Protein AF-M1DY74-F1 (afdb_monomer_lite)

Foldseek 3Di:
DDDDPDCVVVVPDDPVRVVVVVVVVCVVVVHDDPDQDDPPDDPVSNVVCVVVCVPPDDPPPCPVVVVVVVVVVVVVVVVVVVVVVVVVVVVVVVVVVVVVVVVVVVVVVVVVVVVVVVVVVVVVVVVVVVVVVVVVVVVVVVVVVVVVVVVVVVVVVVVVVVVVVVVVVPD

Sequence (171 aa):
MKKFATDHENGRVSYAEHIRRAWKTRRILGEPVPNRFRPECSRDYKEWLKKSLVGTIEPGPNVPHIITDVGAKHQIRLHQLQEKFDRNELEHQRRHSEDAKVIAQLKQELQKSRQCMSELDDSMEQQIQSVERFIHQEGARLARDHLWANRYAMWEEVSIAKRSRLGERSG

Radius of gyration: 57.14 Å; chains: 1; bounding box: 104×62×149 Å

Secondary structure (DSSP, 8-state):
------TTTTT-S-HHHHHHHHHHHHHHTTPPPPPTT-TTS-HHHHHHHHHHHTTT----TTHHHHHHHHHHHHHHHHHHHHHHHHHHHHHHHHHHHHHHHHHHHHHHHHHHHHHHHHHHHHHHHHHHHHHHHHHHHHHHHHHHHHHHHHHHHHHHHHHHHHHHHHHTT--

pLDDT: mean 75.7, std 19.4, range [31.25, 98.56]

Organism: Solanum tuberosum (NCBI:txid4113)

Structure (mmCIF, N/CA/C/O backbone):
data_AF-M1DY74-F1
#
_entry.id   AF-M1DY74-F1
#
loop_
_atom_site.group_PDB
_atom_site.id
_atom_site.type_symbol
_atom_site.label_atom_id
_atom_site.label_alt_id
_atom_site.label_comp_id
_atom_site.label_asym_id
_atom_site.label_entity_id
_atom_site.label_seq_id
_atom_site.pdbx_PDB_ins_code
_atom_site.Cartn_x
_atom_site.Cartn_y
_atom_site.Cartn_z
_atom_site.occupancy
_atom_site.B_iso_or_equiv
_atom_site.auth_seq_id
_atom_site.auth_comp_id
_atom_site.auth_asym_id
_atom_site.auth_atom_id
_atom_site.pdbx_PDB_model_num
ATOM 1 N N . MET A 1 1 ? -31.388 -55.035 55.726 1.00 31.25 1 MET A N 1
ATOM 2 C CA . MET A 1 1 ? -31.712 -53.703 55.165 1.00 31.25 1 MET A CA 1
ATOM 3 C C . MET A 1 1 ? -33.141 -53.332 55.550 1.00 31.25 1 MET A C 1
ATOM 5 O O . MET A 1 1 ? -34.066 -53.936 55.027 1.00 31.25 1 MET A O 1
ATOM 9 N N . LYS A 1 2 ? -33.337 -52.402 56.496 1.00 36.25 2 LYS A N 1
ATOM 10 C CA . LYS A 1 2 ? -34.666 -51.852 56.819 1.00 36.25 2 LYS A CA 1
ATOM 11 C C . LYS A 1 2 ? -34.913 -50.646 55.909 1.00 36.25 2 LYS A C 1
ATOM 13 O O . LYS A 1 2 ? -34.185 -49.664 56.002 1.00 36.25 2 LYS A O 1
ATOM 18 N N . LYS A 1 3 ? -35.888 -50.746 55.003 1.00 37.44 3 LYS A N 1
ATOM 19 C CA . LYS A 1 3 ? -36.375 -49.607 54.214 1.00 37.44 3 LYS A CA 1
ATOM 20 C C . LYS A 1 3 ? -37.192 -48.718 55.152 1.00 37.44 3 LYS A C 1
ATOM 22 O O . LYS A 1 3 ? -38.181 -49.181 55.714 1.00 37.44 3 LYS A O 1
ATOM 27 N N . PHE A 1 4 ? -36.764 -47.477 55.357 1.00 37.56 4 PHE A N 1
ATOM 28 C CA . PHE A 1 4 ? -37.608 -46.469 55.988 1.00 37.56 4 PHE A CA 1
ATOM 29 C C . PHE A 1 4 ? -38.634 -46.039 54.942 1.00 37.56 4 PHE A C 1
ATOM 31 O O . PHE A 1 4 ? -38.297 -45.300 54.022 1.00 37.56 4 PHE A O 1
ATOM 38 N N . ALA A 1 5 ? -39.852 -46.569 55.040 1.00 38.69 5 ALA A N 1
ATOM 39 C CA . ALA A 1 5 ? -40.980 -46.050 54.283 1.00 38.69 5 ALA A CA 1
ATOM 40 C C . ALA A 1 5 ? -41.209 -44.605 54.744 1.00 38.69 5 ALA A C 1
ATOM 42 O O . ALA A 1 5 ? -41.590 -44.361 55.889 1.00 38.69 5 ALA A O 1
ATOM 43 N N . THR A 1 6 ? -40.890 -43.636 53.893 1.00 48.44 6 THR A N 1
ATOM 44 C CA . THR A 1 6 ? -41.241 -42.237 54.122 1.00 48.44 6 THR A CA 1
ATOM 45 C C . THR A 1 6 ? -42.751 -42.104 53.945 1.00 48.44 6 THR A C 1
ATOM 47 O O . THR A 1 6 ? -43.292 -42.542 52.932 1.00 48.44 6 THR A O 1
ATOM 50 N N . ASP A 1 7 ? -43.428 -41.467 54.908 1.00 47.94 7 ASP A N 1
ATOM 51 C CA . ASP A 1 7 ? -44.895 -41.274 54.995 1.00 47.94 7 ASP A CA 1
ATOM 52 C C . ASP A 1 7 ? -45.580 -40.730 53.723 1.00 47.94 7 ASP A C 1
ATOM 54 O O . ASP A 1 7 ? -46.809 -40.694 53.629 1.00 47.94 7 ASP A O 1
ATOM 58 N N . HIS A 1 8 ? -44.793 -40.311 52.735 1.00 46.28 8 HIS A N 1
ATOM 59 C CA . HIS A 1 8 ? -45.257 -39.898 51.427 1.00 46.28 8 HIS A CA 1
ATOM 60 C C . HIS A 1 8 ? -45.888 -41.013 50.595 1.00 46.28 8 HIS A C 1
ATOM 62 O O . HIS A 1 8 ? -46.842 -40.736 49.871 1.00 46.28 8 HIS A O 1
ATOM 68 N N . GLU A 1 9 ? -45.405 -42.252 50.714 1.00 47.78 9 GLU A N 1
ATOM 69 C CA . GLU A 1 9 ? -45.952 -43.390 49.956 1.00 47.78 9 GLU A CA 1
ATOM 70 C C . GLU A 1 9 ? -47.352 -43.800 50.448 1.00 47.78 9 GLU A C 1
ATOM 72 O O . GLU A 1 9 ? -48.116 -44.407 49.706 1.00 47.78 9 GLU A O 1
ATOM 77 N N . ASN A 1 10 ? -47.740 -43.383 51.660 1.00 50.00 10 ASN A N 1
ATOM 78 C CA . ASN A 1 10 ? -49.033 -43.706 52.270 1.00 50.00 10 ASN A CA 1
ATOM 79 C C . ASN A 1 10 ? -50.100 -42.607 52.096 1.00 50.00 10 ASN A C 1
ATOM 81 O O . ASN A 1 10 ? -51.154 -42.680 52.728 1.00 50.00 10 ASN A O 1
ATOM 85 N N . GLY A 1 11 ? -49.834 -41.552 51.312 1.00 51.84 11 GLY A N 1
ATOM 86 C CA . GLY A 1 11 ? -50.801 -40.479 51.025 1.00 51.84 11 GLY A CA 1
ATOM 87 C C . GLY A 1 11 ? -51.249 -39.636 52.233 1.00 51.84 11 GLY A C 1
ATOM 88 O O . GLY A 1 11 ? -52.125 -38.787 52.092 1.00 51.84 11 GLY A O 1
ATOM 89 N N . ARG A 1 12 ? -50.664 -39.838 53.423 1.00 51.62 12 ARG A N 1
ATOM 90 C CA . ARG A 1 12 ? -51.098 -39.190 54.677 1.00 51.62 12 ARG A CA 1
ATOM 91 C C . ARG A 1 12 ? -50.542 -37.783 54.895 1.00 51.62 12 ARG A C 1
ATOM 93 O O . ARG A 1 12 ? -51.020 -37.089 55.787 1.00 51.62 12 ARG A O 1
ATOM 100 N N . VAL A 1 13 ? -49.530 -37.362 54.136 1.00 52.53 13 VAL A N 1
ATOM 101 C CA . VAL A 1 13 ? -48.866 -36.062 54.317 1.00 52.53 13 VAL A CA 1
ATOM 102 C C . VAL A 1 13 ? -48.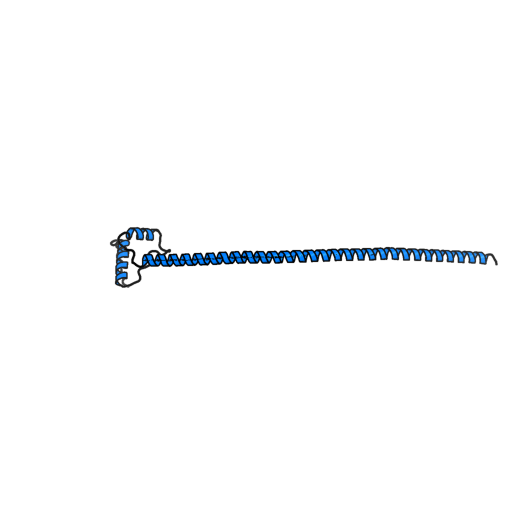679 -35.394 52.962 1.00 52.53 13 VAL A C 1
ATOM 104 O O . VAL A 1 13 ? -48.109 -35.979 52.040 1.00 52.53 13 VAL A O 1
ATOM 107 N N . SER A 1 14 ? -49.161 -34.155 52.838 1.00 59.94 14 SER A N 1
ATOM 108 C CA . SER A 1 14 ? -48.979 -33.365 51.622 1.00 59.94 14 SER A CA 1
ATOM 109 C C . SER A 1 14 ? -47.490 -33.102 51.362 1.00 59.94 14 SER A C 1
ATOM 111 O O . SER A 1 14 ? -46.693 -32.959 52.293 1.00 59.94 14 SER A O 1
ATOM 113 N N . TYR A 1 15 ? -47.097 -32.981 50.089 1.00 54.12 15 TYR A N 1
ATOM 114 C CA . TYR A 1 15 ? -45.702 -32.696 49.708 1.00 54.12 15 TYR A CA 1
ATOM 115 C C . TYR A 1 15 ? -45.158 -31.427 50.370 1.00 54.12 15 TYR A C 1
ATOM 117 O O . TYR A 1 15 ? -44.011 -31.370 50.816 1.00 54.12 15 TYR A O 1
ATOM 125 N N . ALA A 1 16 ? -46.042 -30.449 50.559 1.00 54.41 16 ALA A N 1
ATOM 126 C CA . ALA A 1 16 ? -45.778 -29.227 51.297 1.00 54.41 16 ALA A CA 1
ATOM 127 C C . ALA A 1 16 ? -45.401 -29.477 52.768 1.00 54.41 16 ALA A C 1
ATOM 129 O O . ALA A 1 16 ? -44.448 -28.884 53.275 1.00 54.41 16 ALA A O 1
ATOM 130 N N . GLU A 1 17 ? -46.128 -30.342 53.475 1.00 57.97 17 GLU A N 1
ATOM 131 C CA . GLU A 1 17 ? -45.877 -30.624 54.892 1.00 57.97 17 GLU A CA 1
ATOM 132 C C . GLU A 1 17 ? -44.635 -31.471 55.120 1.00 57.97 17 GLU A C 1
ATOM 134 O O . GLU A 1 17 ? -43.903 -31.218 56.079 1.00 57.97 17 GLU A O 1
ATOM 139 N N . HIS A 1 18 ? -44.355 -32.425 54.234 1.00 61.78 18 HIS A N 1
ATOM 140 C CA . HIS A 1 18 ? -43.123 -33.206 54.297 1.00 61.78 18 HIS A CA 1
ATOM 141 C C . HIS A 1 18 ? -41.893 -32.297 54.171 1.00 61.78 18 HIS A C 1
ATOM 143 O O . HIS A 1 18 ? -40.977 -32.353 54.995 1.00 61.78 18 HIS A O 1
ATOM 149 N N . ILE A 1 19 ? -41.926 -31.373 53.207 1.00 60.78 19 ILE A N 1
ATOM 150 C CA . ILE A 1 19 ? -40.882 -30.366 53.020 1.00 60.78 19 ILE A CA 1
ATOM 151 C C . ILE A 1 19 ? -40.762 -29.445 54.246 1.00 60.78 19 ILE A C 1
ATOM 153 O O . ILE A 1 19 ? -39.655 -29.230 54.744 1.00 60.78 19 ILE A O 1
ATOM 157 N N . ARG A 1 20 ? -41.880 -28.946 54.796 1.00 63.34 20 ARG A N 1
ATOM 158 C CA . ARG A 1 20 ? -41.863 -28.107 56.013 1.00 63.34 20 ARG A CA 1
ATOM 159 C C . ARG A 1 20 ? -41.252 -28.834 57.213 1.00 63.34 20 ARG A C 1
ATOM 161 O O . ARG A 1 20 ? -40.472 -28.228 57.947 1.00 63.34 20 ARG A O 1
ATOM 168 N N . ARG A 1 21 ? -41.584 -30.113 57.419 1.00 66.50 21 ARG A N 1
ATOM 169 C CA . ARG A 1 21 ? -41.030 -30.932 58.511 1.00 66.50 21 ARG A CA 1
ATOM 170 C C . ARG A 1 21 ? -39.534 -31.147 58.330 1.00 66.50 21 ARG A C 1
ATOM 172 O O . ARG A 1 21 ? -38.781 -30.846 59.250 1.00 66.50 21 ARG A O 1
ATOM 179 N N . ALA A 1 22 ? -39.105 -31.562 57.139 1.00 64.38 22 ALA A N 1
ATOM 180 C CA . ALA A 1 22 ? -37.690 -31.739 56.824 1.00 64.38 22 ALA A CA 1
ATOM 181 C C . ALA A 1 22 ? -36.886 -30.452 57.083 1.00 64.38 22 ALA A C 1
ATOM 183 O O . ALA A 1 22 ? -35.805 -30.493 57.668 1.00 64.38 22 ALA A O 1
ATOM 184 N N . TRP A 1 23 ? -37.432 -29.289 56.723 1.00 64.44 23 TRP A N 1
ATOM 185 C CA . TRP A 1 23 ? -36.785 -27.996 56.959 1.00 64.44 23 TRP A CA 1
ATOM 186 C C . TRP A 1 23 ? -36.756 -27.581 58.429 1.00 64.44 23 TRP A C 1
ATOM 188 O O . TRP A 1 23 ? -35.745 -27.040 58.879 1.00 64.44 23 TRP A O 1
ATOM 198 N N . LYS A 1 24 ? -37.829 -27.841 59.187 1.00 64.88 24 LYS A N 1
ATOM 199 C CA . LYS A 1 24 ? -37.856 -27.602 60.637 1.00 64.88 24 LYS A CA 1
ATOM 200 C C . LYS A 1 24 ? -36.773 -28.429 61.330 1.00 64.88 24 LYS A C 1
ATOM 202 O O . LYS A 1 24 ? -36.031 -27.883 62.140 1.00 64.88 24 LYS A O 1
ATOM 207 N N . THR A 1 25 ? -36.629 -29.697 60.947 1.00 65.00 25 THR A N 1
ATOM 208 C CA . THR A 1 25 ? -35.592 -30.595 61.468 1.00 65.00 25 THR A CA 1
ATOM 209 C C . THR A 1 25 ? -34.187 -30.098 61.129 1.00 65.00 25 THR A C 1
ATOM 211 O O . THR A 1 25 ? -33.363 -29.969 62.028 1.00 65.00 25 THR A O 1
ATOM 214 N N . ARG A 1 26 ? -33.918 -29.710 59.874 1.00 62.25 26 ARG A N 1
ATOM 215 C CA . ARG A 1 26 ? -32.602 -29.168 59.476 1.00 62.25 26 ARG A CA 1
ATOM 216 C C . ARG A 1 26 ? -32.231 -27.872 60.195 1.00 62.25 26 ARG A C 1
ATOM 218 O O . ARG A 1 26 ? -31.078 -27.694 60.565 1.00 62.25 26 ARG A O 1
ATOM 225 N N . ARG A 1 27 ? -33.208 -26.990 60.441 1.00 58.69 27 ARG A N 1
ATOM 226 C CA . ARG A 1 27 ? -33.002 -25.751 61.211 1.00 58.69 27 ARG A CA 1
ATOM 227 C C . ARG A 1 27 ? -32.627 -26.038 62.669 1.00 58.69 27 ARG A C 1
ATOM 229 O O . ARG A 1 27 ? -31.771 -25.345 63.200 1.00 58.69 27 ARG A O 1
ATOM 236 N N . ILE A 1 28 ? -33.248 -27.042 63.296 1.00 63.38 28 ILE A N 1
ATOM 237 C CA . ILE A 1 28 ? -32.911 -27.481 64.664 1.00 63.38 28 ILE A CA 1
ATOM 238 C C . ILE A 1 28 ? -31.499 -28.086 64.708 1.00 63.38 28 ILE A C 1
ATOM 240 O O . ILE A 1 28 ? -30.774 -27.872 65.670 1.00 63.38 28 ILE A O 1
ATOM 244 N N . LEU A 1 29 ? -31.100 -28.794 63.649 1.00 65.94 29 LEU A N 1
ATOM 245 C CA . LEU A 1 29 ? -29.790 -29.442 63.532 1.00 65.94 29 LEU A CA 1
ATOM 246 C C . LEU A 1 29 ? -28.662 -28.510 63.047 1.00 65.94 29 LEU A C 1
ATOM 248 O O . LEU A 1 29 ? -27.526 -28.954 62.928 1.00 65.94 29 LEU A O 1
ATOM 252 N N . GLY A 1 30 ? -28.948 -27.235 62.750 1.00 59.56 30 GLY A N 1
ATOM 253 C CA . GLY A 1 30 ? -27.949 -26.284 62.240 1.00 59.56 30 GLY A CA 1
ATOM 254 C C . GLY A 1 30 ? -27.452 -26.580 60.818 1.00 59.56 30 GLY A C 1
ATOM 255 O O . GLY A 1 30 ? -26.459 -26.004 60.378 1.00 59.56 30 GLY A O 1
ATOM 256 N N . GLU A 1 31 ? -28.132 -27.461 60.082 1.00 59.31 31 GLU A N 1
ATOM 257 C CA . GLU A 1 31 ? -27.750 -27.827 58.720 1.00 59.31 31 GLU A CA 1
ATOM 258 C C . GLU A 1 31 ? -28.100 -26.713 57.715 1.00 59.31 31 GLU A C 1
ATOM 260 O O . GLU A 1 31 ? -29.148 -26.062 57.834 1.00 59.31 31 GLU A O 1
ATOM 265 N N . PRO A 1 32 ? -27.272 -26.502 56.673 1.00 53.12 32 PRO A N 1
ATOM 266 C CA . PRO A 1 32 ? -27.530 -25.483 55.666 1.00 53.12 32 PRO A CA 1
ATOM 267 C C . PRO A 1 32 ? -28.846 -25.759 54.928 1.00 53.12 32 PRO A C 1
ATOM 269 O O . PRO A 1 32 ? -29.051 -26.803 54.300 1.00 53.12 32 PRO A O 1
ATOM 272 N N . VAL A 1 33 ? -29.758 -24.785 54.979 1.00 55.41 33 VAL A N 1
ATOM 273 C CA . VAL A 1 33 ? -31.022 -24.844 54.241 1.00 55.41 33 VAL A CA 1
ATOM 274 C C . VAL A 1 33 ? -30.736 -24.559 52.759 1.00 55.41 33 VAL A C 1
ATOM 276 O O . VAL A 1 33 ? -30.145 -23.519 52.457 1.00 55.41 33 VAL A O 1
ATOM 279 N N . PRO A 1 34 ? -31.152 -25.431 51.820 1.00 57.16 34 PRO A N 1
ATOM 280 C CA . PRO A 1 34 ? -30.909 -25.235 50.392 1.00 57.16 34 PRO A CA 1
ATOM 281 C C . PRO A 1 34 ? -31.378 -23.859 49.890 1.00 57.16 34 PRO A C 1
ATOM 283 O O . PRO A 1 34 ? -32.463 -23.393 50.252 1.00 57.16 34 PRO A O 1
ATOM 286 N N . ASN A 1 35 ? -30.566 -23.211 49.043 1.00 58.81 35 ASN A N 1
ATOM 287 C CA . ASN A 1 35 ? -30.883 -21.902 48.463 1.00 58.81 35 ASN A CA 1
ATOM 288 C C . ASN A 1 35 ? -32.155 -21.992 47.598 1.00 58.81 35 ASN A C 1
ATOM 290 O O . ASN A 1 35 ? -32.198 -22.715 46.603 1.00 58.81 35 ASN A O 1
ATOM 294 N N . ARG A 1 36 ? -33.188 -21.241 47.994 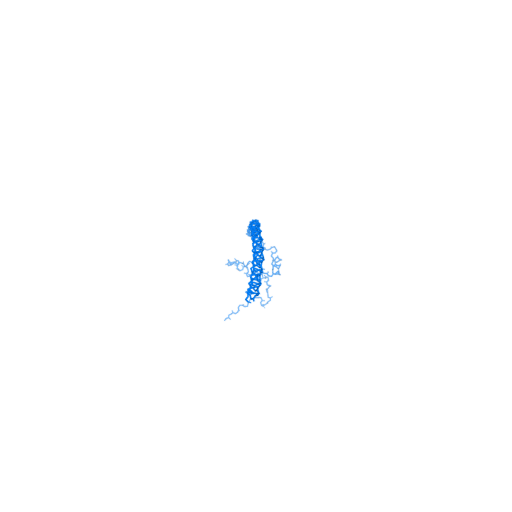1.00 54.16 36 ARG A N 1
ATOM 295 C CA . ARG A 1 36 ? -34.578 -21.356 47.517 1.00 54.16 36 ARG A CA 1
ATOM 296 C C . ARG A 1 36 ? -34.826 -20.718 46.147 1.00 54.16 36 ARG A C 1
ATOM 298 O O . ARG A 1 36 ? -35.913 -20.870 45.602 1.00 54.16 36 ARG A O 1
ATOM 305 N N . PHE A 1 37 ? -33.833 -20.020 45.592 1.00 55.97 37 PHE A N 1
ATOM 306 C CA . PHE A 1 37 ? -33.956 -19.268 44.338 1.00 55.97 37 PHE A CA 1
ATOM 307 C C . PHE A 1 37 ? -32.855 -19.594 43.327 1.00 55.97 37 PHE A C 1
ATOM 309 O O . PHE A 1 37 ? -32.481 -18.740 42.525 1.00 55.97 37 PHE A O 1
ATOM 316 N N . ARG A 1 38 ? -32.329 -20.826 43.333 1.00 58.47 38 ARG A N 1
ATOM 317 C CA . ARG A 1 38 ? -31.352 -21.216 42.312 1.00 58.47 38 ARG A CA 1
ATOM 318 C C . ARG A 1 38 ? -31.927 -21.062 40.893 1.00 58.47 38 ARG A C 1
ATOM 320 O O . ARG A 1 38 ? -33.126 -21.302 40.686 1.00 58.47 38 ARG A O 1
ATOM 327 N N . PRO A 1 39 ? -31.096 -20.685 39.906 1.00 52.25 39 PRO A N 1
ATOM 328 C CA . PRO A 1 39 ? -31.512 -20.613 38.508 1.00 52.25 39 PRO A CA 1
ATOM 329 C C . PRO A 1 39 ? -32.106 -21.941 38.025 1.00 52.25 39 PRO A C 1
ATOM 331 O O . PRO A 1 39 ? -33.160 -21.918 37.399 1.00 52.25 39 PRO A O 1
ATOM 334 N N . GLU A 1 40 ? -31.515 -23.067 38.447 1.00 53.50 40 GLU A N 1
ATOM 335 C CA . GLU A 1 40 ? -31.913 -24.437 38.080 1.00 53.50 40 GLU A CA 1
ATOM 336 C C . GLU A 1 40 ? -33.309 -24.869 38.575 1.00 53.50 40 GLU A C 1
ATOM 338 O O . GLU A 1 40 ? -33.849 -25.869 38.110 1.00 53.50 40 GLU A O 1
ATOM 343 N N . CYS A 1 41 ? -33.913 -24.158 39.533 1.00 55.91 41 CYS A N 1
ATOM 344 C CA . CYS A 1 41 ? -35.227 -24.528 40.058 1.00 55.91 41 CYS A CA 1
ATOM 345 C C . CYS A 1 41 ? -36.356 -24.189 39.067 1.00 55.91 41 CYS A C 1
ATOM 347 O O . CYS A 1 41 ? -36.390 -23.076 38.526 1.00 55.91 41 CYS A O 1
ATOM 349 N N . SER A 1 42 ? -37.313 -25.116 38.900 1.00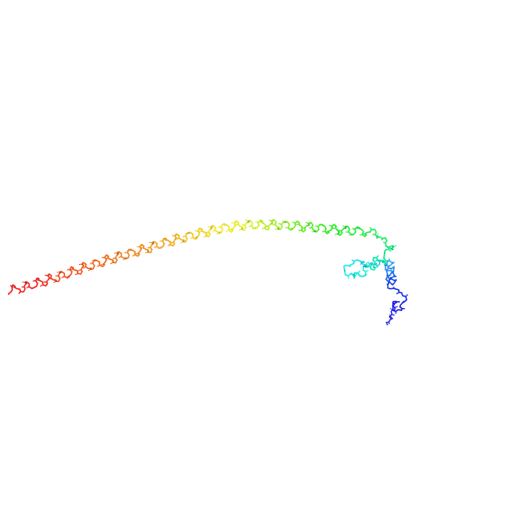 63.78 42 SER A N 1
ATOM 350 C CA . SER A 1 42 ? -38.444 -24.959 37.975 1.00 63.78 42 SER A CA 1
ATOM 351 C C . SER A 1 42 ? -39.280 -23.714 38.289 1.00 63.78 42 SER A C 1
ATOM 353 O O . SER A 1 42 ? -39.387 -23.272 39.440 1.00 63.78 42 SER A O 1
ATOM 355 N N . ARG A 1 43 ? -39.871 -23.125 37.244 1.00 64.81 43 ARG A N 1
ATOM 356 C CA . ARG A 1 43 ? -40.717 -21.930 37.362 1.00 64.81 43 ARG A CA 1
ATOM 357 C C . ARG A 1 43 ? -41.910 -22.186 38.286 1.00 64.81 43 ARG A C 1
ATOM 359 O O . ARG A 1 43 ? -42.158 -21.383 39.184 1.00 64.81 43 ARG A O 1
ATOM 366 N N . ASP A 1 44 ? -42.537 -23.349 38.148 1.00 62.91 44 ASP A N 1
ATOM 367 C CA . ASP A 1 44 ? -43.694 -23.765 38.945 1.00 62.91 44 ASP A CA 1
ATOM 368 C C . ASP A 1 44 ? -43.339 -23.917 40.428 1.00 62.91 44 ASP A C 1
ATOM 370 O O . ASP A 1 44 ? -44.092 -23.491 41.303 1.00 62.91 44 ASP A O 1
ATOM 374 N N . TYR A 1 45 ? -42.144 -24.434 40.734 1.00 64.00 45 TYR A N 1
ATOM 375 C 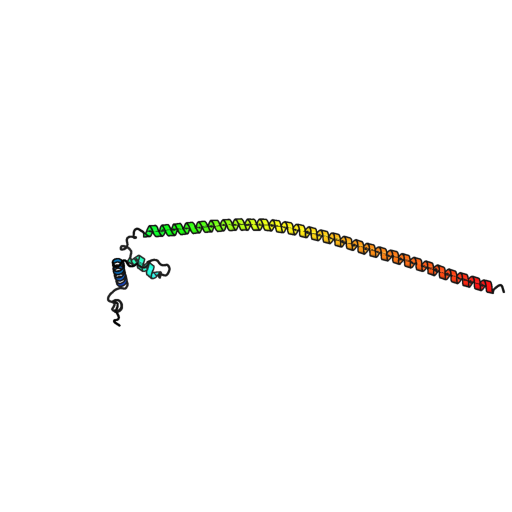CA . TYR A 1 45 ? -41.644 -24.534 42.106 1.00 64.00 45 TYR A CA 1
ATOM 376 C C . TYR A 1 45 ? -41.388 -23.155 42.727 1.00 64.00 45 TYR A C 1
ATOM 378 O O . TYR A 1 45 ? -41.710 -22.932 43.895 1.00 64.00 45 TYR A O 1
ATOM 386 N N . LYS A 1 46 ? -40.857 -22.200 41.951 1.00 64.12 46 LYS A N 1
ATOM 387 C CA . LYS A 1 46 ? -40.643 -20.814 42.404 1.00 64.12 46 LYS A CA 1
ATOM 388 C C . LYS A 1 46 ? -41.966 -20.092 42.657 1.00 64.12 46 LYS A C 1
ATOM 390 O O . LYS A 1 46 ? -42.081 -19.368 43.646 1.00 64.12 46 LYS A O 1
ATOM 395 N N . GLU A 1 47 ? -42.962 -20.280 41.794 1.00 67.50 47 GLU A N 1
ATOM 396 C CA . GLU A 1 47 ? -44.302 -19.714 41.984 1.00 67.50 47 GLU A CA 1
ATOM 397 C C . GLU A 1 47 ? -45.031 -20.351 43.171 1.00 67.50 47 GLU A C 1
ATOM 399 O O . GLU A 1 47 ? -45.629 -19.634 43.978 1.00 67.50 47 GLU A O 1
ATOM 404 N N . TRP A 1 48 ? -44.912 -21.669 43.345 1.00 74.50 48 TRP A N 1
ATOM 405 C CA . TRP A 1 48 ? -45.436 -22.378 44.510 1.00 74.50 48 TRP A CA 1
ATOM 406 C C . TRP A 1 48 ? -44.779 -21.911 45.816 1.00 74.50 48 TRP A C 1
ATOM 408 O O . TRP A 1 48 ? -45.487 -21.649 46.789 1.00 74.50 48 TRP A O 1
ATOM 418 N N . LEU A 1 49 ? -43.451 -21.737 45.834 1.00 66.25 49 LEU A N 1
ATOM 419 C CA . LEU A 1 49 ? -42.709 -21.174 46.968 1.00 66.25 49 LEU A CA 1
ATOM 420 C C . LEU A 1 49 ? -43.207 -19.770 47.310 1.00 66.25 49 LEU A C 1
ATOM 422 O O . LEU A 1 49 ? -43.489 -19.499 48.471 1.00 66.25 49 LEU A O 1
ATOM 426 N N . LYS A 1 50 ? -43.353 -18.888 46.313 1.00 66.31 50 LYS A N 1
ATOM 427 C CA . LYS A 1 50 ? -43.871 -17.529 46.525 1.00 66.31 50 LYS A CA 1
ATOM 428 C C . LYS A 1 50 ? -45.270 -17.558 47.144 1.00 66.31 50 LYS A C 1
ATOM 430 O O . LYS A 1 50 ? -45.479 -16.910 48.160 1.00 66.31 50 LYS A O 1
ATOM 435 N N . LYS A 1 51 ? -46.200 -18.345 46.593 1.00 69.31 51 LYS A N 1
ATOM 436 C CA . LYS A 1 51 ? -47.580 -18.447 47.107 1.00 69.31 51 LYS A CA 1
ATOM 437 C C . LYS A 1 51 ? -47.655 -19.080 48.499 1.00 69.31 51 LYS A C 1
ATOM 439 O O . LYS A 1 51 ? -48.434 -18.628 49.328 1.00 69.31 51 LYS A O 1
ATOM 444 N N . SER A 1 52 ? -46.837 -20.096 48.768 1.00 58.94 52 SER A N 1
ATOM 445 C CA . SER A 1 52 ? -46.872 -20.854 50.028 1.00 58.94 52 SER A CA 1
ATOM 446 C C . SER A 1 52 ? -46.137 -20.175 51.186 1.00 58.94 52 SER A C 1
ATOM 448 O O . SER A 1 52 ? -46.304 -20.599 52.328 1.00 58.94 52 SER A O 1
ATOM 450 N N . LEU A 1 53 ? -45.293 -19.178 50.898 1.00 57.41 53 LEU A N 1
ATOM 451 C CA . LEU A 1 53 ? -44.462 -18.474 51.882 1.00 57.41 53 LEU A CA 1
ATOM 452 C C . LEU A 1 53 ? -44.900 -17.030 52.150 1.00 57.41 53 LEU A C 1
ATOM 454 O O . LEU A 1 53 ? -44.377 -16.404 53.075 1.00 57.41 53 LEU A O 1
ATOM 458 N N . VAL A 1 54 ? -45.856 -16.506 51.377 1.00 49.47 54 VAL A N 1
ATOM 459 C CA . VAL A 1 54 ? -46.550 -15.253 51.701 1.00 49.47 54 VAL A CA 1
ATOM 460 C C . VAL A 1 54 ? -47.140 -15.384 53.110 1.00 49.47 54 VAL A C 1
ATOM 462 O O . VAL A 1 54 ? -47.958 -16.260 53.376 1.00 49.47 54 VAL A O 1
ATOM 465 N N . GLY A 1 55 ? -46.655 -14.551 54.035 1.00 52.97 55 GLY A N 1
ATOM 466 C CA . GLY A 1 55 ? -47.106 -14.493 55.431 1.00 52.97 55 GLY A CA 1
ATOM 467 C C . GLY A 1 55 ? -46.352 -15.366 56.447 1.00 52.97 55 GLY A C 1
ATOM 468 O O . GLY A 1 55 ? -46.629 -15.244 57.633 1.00 52.97 55 GLY A O 1
ATOM 469 N N . THR A 1 56 ? -45.399 -16.222 56.046 1.00 48.34 56 THR A N 1
ATOM 470 C CA . THR A 1 56 ? -44.659 -17.108 56.990 1.00 48.34 56 THR A CA 1
ATOM 471 C C . THR A 1 56 ? -43.158 -16.856 57.077 1.00 48.34 56 THR A C 1
ATOM 473 O O . THR A 1 56 ? -42.493 -17.403 57.958 1.00 48.34 56 THR A O 1
ATOM 476 N N . ILE A 1 57 ? -42.598 -16.052 56.177 1.00 45.41 57 ILE A N 1
ATOM 477 C CA . ILE A 1 57 ? -41.180 -15.703 56.203 1.00 45.41 57 ILE A CA 1
ATOM 478 C C . ILE A 1 57 ? -41.077 -14.189 56.222 1.00 45.41 57 ILE A C 1
ATOM 480 O O . ILE A 1 57 ? -41.199 -13.545 55.182 1.00 45.41 57 ILE A O 1
ATOM 484 N N . GLU A 1 58 ? -40.804 -13.631 57.397 1.00 46.22 58 GLU A N 1
ATOM 485 C CA . GLU A 1 58 ? -40.119 -12.346 57.436 1.00 46.22 58 GLU A CA 1
ATOM 486 C C . GLU A 1 58 ? -38.805 -12.494 56.658 1.00 46.22 58 GLU A C 1
ATOM 488 O O . GLU A 1 58 ? -38.074 -13.470 56.893 1.00 46.22 58 GLU A O 1
ATOM 493 N N . PRO A 1 59 ? -38.502 -11.595 55.703 1.00 48.91 59 PRO A N 1
ATOM 494 C CA . PRO A 1 59 ? -37.205 -11.580 55.050 1.00 48.91 59 PRO A CA 1
ATOM 495 C C . PRO A 1 59 ? -36.149 -11.548 56.151 1.00 48.91 59 PRO A C 1
ATOM 497 O O . PRO A 1 59 ? -36.057 -10.577 56.895 1.00 48.91 59 PRO A O 1
ATOM 500 N N . GLY A 1 60 ? -35.394 -12.639 56.308 1.00 49.16 60 GLY A N 1
ATOM 501 C CA . GLY A 1 60 ? -34.343 -12.680 57.316 1.00 49.16 60 GLY A CA 1
ATOM 502 C C . GLY A 1 60 ? -33.410 -11.481 57.105 1.00 49.16 60 GLY A C 1
ATOM 503 O O . GLY A 1 60 ? -33.152 -11.138 55.945 1.00 49.16 60 GLY A O 1
ATOM 504 N N . PRO A 1 61 ? -32.895 -10.858 58.177 1.00 50.31 61 PRO A N 1
ATOM 505 C CA . PRO A 1 61 ? -32.270 -9.530 58.143 1.00 50.31 61 PRO A CA 1
ATOM 506 C C . PRO A 1 61 ? -31.139 -9.363 57.107 1.00 50.31 61 PRO A C 1
ATOM 508 O O . PRO A 1 61 ? -30.854 -8.251 56.674 1.00 50.31 61 PRO A O 1
ATOM 511 N N . ASN A 1 62 ? -30.544 -10.461 56.631 1.00 49.12 62 ASN A N 1
ATOM 512 C CA . ASN A 1 62 ? -29.451 -10.460 55.655 1.00 49.12 62 ASN A CA 1
ATOM 513 C C . ASN A 1 62 ? -29.863 -10.580 54.176 1.00 49.12 62 ASN A C 1
ATOM 515 O O . ASN A 1 62 ? -29.019 -10.384 53.305 1.00 49.12 62 ASN A O 1
ATOM 519 N N . VAL A 1 63 ? -31.116 -10.903 53.840 1.00 50.41 63 VAL A N 1
ATOM 520 C CA . VAL A 1 63 ? -31.522 -11.105 52.430 1.00 50.41 63 VAL A CA 1
ATOM 521 C C . VAL A 1 63 ? -31.459 -9.811 51.597 1.00 50.41 63 VAL A C 1
ATOM 523 O O . VAL A 1 63 ? -30.931 -9.869 50.486 1.00 50.41 63 VAL A O 1
ATOM 526 N N . PRO A 1 64 ? -31.902 -8.638 52.097 1.00 51.22 64 PRO A N 1
ATOM 527 C CA . PRO A 1 64 ? -31.775 -7.382 51.355 1.00 51.22 64 PRO A CA 1
ATOM 528 C C . PRO A 1 64 ? -30.312 -6.978 51.117 1.00 51.22 64 PRO A C 1
ATOM 530 O O . PRO A 1 64 ? -29.976 -6.561 50.014 1.00 51.22 64 PRO A O 1
ATOM 533 N N . HIS A 1 65 ? -29.440 -7.180 52.115 1.00 45.00 65 HIS A N 1
ATOM 534 C CA . HIS A 1 65 ? -28.008 -6.854 52.039 1.00 45.00 65 HIS A CA 1
ATOM 535 C C . HIS A 1 65 ? -27.246 -7.709 51.013 1.00 45.00 65 HIS A C 1
ATOM 537 O O . HIS A 1 65 ? -26.360 -7.213 50.322 1.00 45.00 65 HIS A O 1
ATOM 543 N N . ILE A 1 66 ? -27.601 -8.991 50.871 1.00 53.97 66 ILE A N 1
ATOM 544 C CA . ILE A 1 66 ? -26.988 -9.874 49.865 1.00 53.97 66 ILE A CA 1
ATOM 545 C C . ILE A 1 66 ? -27.399 -9.452 48.443 1.00 53.97 66 ILE A C 1
ATOM 547 O O . ILE A 1 66 ? -26.584 -9.506 47.523 1.00 53.97 66 ILE A O 1
ATOM 551 N N . ILE A 1 67 ? -28.648 -9.013 48.245 1.00 58.91 67 ILE A N 1
ATOM 552 C CA . ILE A 1 67 ? -29.144 -8.566 46.933 1.00 58.91 67 ILE A CA 1
ATOM 553 C C . ILE A 1 67 ? -28.481 -7.245 46.516 1.00 58.91 67 ILE A C 1
ATOM 555 O O . ILE A 1 67 ? -28.085 -7.111 45.357 1.00 58.91 67 ILE A O 1
ATOM 559 N N . THR A 1 68 ? -28.302 -6.297 47.442 1.00 58.75 68 THR A N 1
ATOM 560 C CA . THR A 1 68 ? -27.587 -5.041 47.163 1.00 58.75 68 THR A CA 1
ATOM 561 C C . THR A 1 68 ? -26.102 -5.263 46.871 1.00 58.75 68 THR A C 1
ATOM 563 O O . THR A 1 68 ? -25.592 -4.659 45.930 1.00 58.75 68 THR A O 1
ATOM 566 N N . ASP A 1 69 ? -25.421 -6.173 47.578 1.00 67.75 69 ASP A N 1
ATOM 567 C CA . ASP A 1 69 ? -24.009 -6.509 47.314 1.00 67.75 69 ASP A CA 1
ATOM 568 C C . ASP A 1 69 ? -23.807 -7.156 45.927 1.00 67.75 69 ASP A C 1
ATOM 570 O O . ASP A 1 69 ? -22.888 -6.805 45.182 1.00 67.75 69 ASP A O 1
ATOM 574 N N . VAL A 1 70 ? -24.708 -8.054 45.511 1.00 71.06 70 VAL A N 1
ATOM 575 C CA . VAL A 1 70 ? -24.676 -8.639 44.156 1.00 71.06 70 VAL A CA 1
ATOM 576 C C . VAL A 1 70 ? -24.985 -7.588 43.083 1.00 71.06 70 VAL A C 1
ATOM 578 O O . VAL A 1 70 ? -24.324 -7.572 42.041 1.00 71.06 70 VAL A O 1
ATOM 581 N N . GLY A 1 71 ? -25.943 -6.691 43.336 1.00 68.75 71 GLY A N 1
ATOM 582 C CA . GLY A 1 71 ? -26.275 -5.581 42.438 1.00 68.75 71 GLY A CA 1
ATOM 583 C C . GLY A 1 71 ? -25.097 -4.627 42.224 1.00 68.75 71 GLY A C 1
ATOM 584 O O . GLY A 1 71 ? -24.740 -4.338 41.081 1.00 68.75 71 GLY A O 1
ATOM 585 N N . ALA A 1 72 ? -24.431 -4.221 43.308 1.00 71.38 72 ALA A N 1
ATOM 586 C CA . ALA A 1 72 ? -23.247 -3.366 43.257 1.00 71.38 72 ALA A CA 1
ATOM 587 C C . ALA A 1 72 ? -22.088 -4.040 42.503 1.00 71.38 72 ALA A C 1
ATOM 589 O O . ALA A 1 72 ? -21.484 -3.439 41.615 1.00 71.38 72 ALA A O 1
ATOM 590 N N . LYS A 1 73 ? -21.822 -5.328 42.770 1.00 78.00 73 LYS A N 1
ATOM 591 C CA . LYS A 1 73 ? -20.808 -6.105 42.032 1.00 78.00 73 LYS A CA 1
ATOM 592 C C . LYS A 1 73 ? -21.101 -6.181 40.537 1.00 78.00 73 LYS A C 1
ATOM 594 O O . LYS A 1 73 ? -20.172 -6.131 39.730 1.00 78.00 73 LYS A O 1
ATOM 599 N N . HIS A 1 74 ? -22.368 -6.311 40.153 1.00 85.31 74 HIS A N 1
ATOM 600 C CA . HIS A 1 74 ? -22.752 -6.334 38.746 1.00 85.31 74 HIS A CA 1
ATOM 601 C C . HIS A 1 74 ? -22.547 -4.969 38.075 1.00 85.31 74 HIS A C 1
ATOM 603 O O . HIS A 1 74 ? -21.968 -4.914 36.992 1.00 85.31 74 HIS A O 1
ATOM 609 N N . GLN A 1 75 ? -22.926 -3.874 38.739 1.00 81.81 75 GLN A N 1
ATOM 610 C CA . GLN A 1 75 ? -22.702 -2.514 38.236 1.00 81.81 75 GLN A CA 1
ATOM 611 C C . GLN A 1 75 ? -21.213 -2.200 38.049 1.00 81.81 75 GLN A C 1
ATOM 613 O O . GLN A 1 75 ? -20.827 -1.699 36.995 1.00 81.81 75 GLN A O 1
ATOM 618 N N . ILE A 1 76 ? -20.361 -2.571 39.013 1.00 86.00 76 ILE A N 1
ATOM 619 C CA . ILE A 1 76 ? -18.903 -2.399 38.901 1.00 86.00 76 ILE A CA 1
ATOM 620 C C . ILE A 1 76 ? -18.355 -3.167 37.689 1.00 86.00 76 ILE A C 1
ATOM 622 O O . ILE A 1 76 ? -17.543 -2.635 36.935 1.00 86.00 76 ILE A O 1
ATOM 626 N N . ARG A 1 77 ? -18.816 -4.404 37.460 1.00 89.62 77 ARG A N 1
ATOM 627 C CA . ARG A 1 77 ? -18.396 -5.198 36.292 1.00 89.62 77 ARG A CA 1
ATOM 628 C C . ARG A 1 77 ? -18.827 -4.564 34.974 1.00 89.62 77 ARG A C 1
ATOM 630 O O . ARG A 1 77 ? -18.029 -4.539 34.044 1.00 89.62 77 ARG A O 1
ATOM 637 N N . LEU A 1 78 ? -20.059 -4.064 34.890 1.00 92.25 78 LEU A N 1
ATOM 638 C CA . LEU A 1 78 ? -20.546 -3.373 33.695 1.00 92.25 78 LEU A CA 1
ATOM 639 C C . LEU A 1 78 ? -19.720 -2.118 33.408 1.00 92.25 78 LEU A C 1
ATOM 641 O O . LEU A 1 78 ? -19.278 -1.938 32.278 1.00 92.25 78 LEU A O 1
ATOM 645 N N . HIS A 1 79 ? -19.432 -1.312 34.432 1.00 91.88 79 HIS A N 1
ATOM 646 C CA . HIS A 1 79 ? -18.588 -0.125 34.293 1.00 91.88 79 HIS A CA 1
ATOM 647 C C . HIS A 1 79 ? -17.187 -0.475 33.774 1.00 91.88 79 HIS A C 1
ATOM 649 O O . HIS A 1 79 ? -16.709 0.112 32.810 1.00 91.88 79 HIS A O 1
ATOM 655 N N . GLN A 1 80 ? -16.547 -1.494 34.352 1.00 94.50 80 GLN A N 1
ATOM 656 C CA . GLN A 1 80 ? -15.227 -1.953 33.906 1.00 94.50 80 GLN A CA 1
ATOM 657 C C . GLN A 1 80 ? -15.231 -2.484 32.469 1.00 94.50 80 GLN A C 1
ATOM 659 O O . GLN A 1 80 ? -14.238 -2.342 31.756 1.00 94.50 80 GLN A O 1
ATOM 664 N N . LEU A 1 81 ? -16.314 -3.142 32.045 1.00 95.31 81 LEU A N 1
ATOM 665 C CA . LEU A 1 81 ? -16.463 -3.598 30.665 1.00 95.31 81 LEU A CA 1
ATOM 666 C C . LEU A 1 81 ? -16.629 -2.417 29.710 1.00 95.31 81 LEU A C 1
ATOM 668 O O . LEU A 1 81 ? -15.985 -2.418 28.664 1.00 95.31 81 LEU A O 1
ATOM 672 N N . GLN A 1 82 ? -17.407 -1.405 30.096 1.00 95.56 82 GLN A N 1
ATOM 673 C CA . GLN A 1 82 ? -17.570 -0.182 29.315 1.00 95.56 82 GLN A CA 1
ATOM 674 C C . GLN A 1 82 ? -16.227 0.536 29.125 1.00 95.56 82 GLN A C 1
ATOM 676 O O . GLN A 1 82 ? -15.811 0.767 27.997 1.00 95.56 82 GLN A O 1
ATOM 681 N N . GLU A 1 83 ? -15.470 0.762 30.201 1.00 95.69 83 GLU A N 1
ATOM 682 C CA . GLU A 1 83 ? -14.144 1.394 30.119 1.00 95.69 83 GLU A CA 1
ATOM 683 C C . GLU A 1 83 ? -13.144 0.607 29.258 1.00 95.69 83 GLU A C 1
ATOM 685 O O . GLU A 1 83 ? -12.207 1.171 28.689 1.00 95.69 83 GLU A O 1
ATOM 690 N N . LYS A 1 84 ? -13.254 -0.726 29.225 1.00 96.88 84 LYS A N 1
ATOM 691 C CA . LYS A 1 84 ? -12.419 -1.561 28.349 1.00 96.88 84 LYS A CA 1
ATOM 692 C C . LYS A 1 84 ? -12.840 -1.421 26.894 1.00 96.88 84 LYS A C 1
ATOM 694 O O . LYS A 1 84 ? -11.969 -1.347 26.034 1.00 96.88 84 LYS A O 1
ATOM 699 N N . PHE A 1 85 ? -14.143 -1.384 26.635 1.00 96.69 85 PHE A N 1
ATOM 700 C CA . PHE A 1 85 ? -14.678 -1.178 25.299 1.00 96.69 85 PHE A CA 1
ATOM 701 C C . PHE A 1 85 ? -14.241 0.180 24.740 1.00 96.69 85 PHE A C 1
ATOM 703 O O . PHE A 1 85 ? -13.637 0.222 23.674 1.00 96.69 85 PHE A O 1
ATOM 710 N N . ASP A 1 86 ? -14.415 1.255 25.509 1.00 96.50 86 ASP A N 1
ATOM 711 C CA . ASP A 1 86 ? -14.055 2.613 25.086 1.00 96.50 86 ASP A CA 1
ATOM 712 C C . ASP A 1 86 ? -12.548 2.752 24.817 1.00 96.50 86 ASP A C 1
ATOM 714 O O . ASP A 1 86 ? -12.132 3.357 23.828 1.00 96.50 86 ASP A O 1
ATOM 718 N N . ARG A 1 87 ? -11.703 2.141 25.662 1.00 96.94 87 ARG A N 1
ATOM 719 C CA . ARG A 1 87 ? -10.248 2.109 25.439 1.00 96.94 87 ARG A CA 1
ATOM 720 C C . ARG A 1 87 ? -9.867 1.344 24.179 1.00 96.94 87 ARG A C 1
ATOM 722 O O . ARG A 1 87 ? -9.020 1.818 23.428 1.00 96.94 87 ARG A O 1
ATOM 729 N N . ASN A 1 88 ? -10.479 0.184 23.954 1.00 97.19 88 ASN A N 1
ATOM 730 C CA . ASN A 1 88 ? -10.210 -0.621 22.767 1.00 97.19 88 ASN A CA 1
ATOM 731 C C . ASN A 1 88 ? -10.635 0.108 21.491 1.00 97.19 88 ASN A C 1
ATOM 733 O O . ASN A 1 88 ? -9.907 0.064 20.505 1.00 97.19 88 ASN A O 1
ATOM 737 N N . GLU A 1 89 ? -11.778 0.792 21.515 1.00 97.19 89 GLU A N 1
ATOM 738 C CA . GLU A 1 89 ? -12.271 1.582 20.386 1.00 97.19 89 GLU A CA 1
ATOM 739 C C . GLU A 1 89 ? -11.318 2.741 20.065 1.00 97.19 89 GLU A C 1
ATOM 741 O O . GLU A 1 89 ? -10.924 2.937 18.915 1.00 97.19 89 GLU A O 1
ATOM 746 N N . LEU A 1 90 ? -10.851 3.461 21.089 1.00 97.25 90 LEU A N 1
ATOM 747 C CA . LEU A 1 90 ? -9.880 4.540 20.913 1.00 97.25 90 LEU A CA 1
ATOM 748 C C . LEU A 1 90 ? -8.538 4.027 20.365 1.00 97.25 90 LEU A C 1
ATOM 750 O O . LEU A 1 90 ? -7.936 4.642 19.482 1.00 97.25 90 LEU A O 1
ATOM 754 N N . GLU A 1 91 ? -8.063 2.886 20.864 1.00 97.06 91 GLU A N 1
ATOM 755 C CA . GLU A 1 91 ? -6.845 2.254 20.359 1.00 97.06 91 GLU A CA 1
ATOM 756 C C . GLU A 1 91 ? -7.014 1.776 18.910 1.00 97.06 91 GLU A C 1
ATOM 758 O O . GLU A 1 91 ? -6.115 1.957 18.087 1.00 97.06 91 GLU A O 1
ATOM 763 N N . HIS A 1 92 ? -8.176 1.220 18.572 1.00 97.62 92 HIS A N 1
ATOM 764 C CA . HIS A 1 92 ? -8.515 0.800 17.218 1.00 97.62 92 HIS A CA 1
ATOM 765 C C . HIS A 1 92 ? -8.493 1.980 16.239 1.00 97.62 92 HIS A C 1
ATOM 767 O O . HIS A 1 92 ? -7.834 1.907 15.200 1.00 97.62 92 HIS A O 1
ATOM 773 N N . GLN A 1 93 ? -9.115 3.102 16.605 1.00 97.00 93 GLN A N 1
ATOM 774 C CA . GLN A 1 93 ? -9.086 4.334 15.812 1.00 97.00 93 GLN A CA 1
ATOM 775 C C . GLN A 1 93 ? -7.665 4.875 15.641 1.00 97.00 93 GLN A C 1
ATOM 777 O O . GLN A 1 93 ? -7.278 5.280 14.541 1.00 97.00 93 GLN A O 1
ATOM 782 N N . ARG A 1 94 ? -6.855 4.840 16.706 1.00 97.62 94 ARG A N 1
ATOM 783 C CA . ARG A 1 94 ? -5.448 5.240 16.634 1.00 97.62 94 ARG A CA 1
ATOM 784 C C . ARG A 1 94 ? -4.675 4.377 15.635 1.00 97.62 94 ARG A C 1
ATOM 786 O O . ARG A 1 94 ? -4.020 4.946 14.763 1.00 97.62 94 ARG A O 1
ATOM 793 N N . ARG A 1 95 ? -4.774 3.045 15.716 1.00 97.19 95 ARG A N 1
ATOM 794 C CA . ARG A 1 95 ? -4.102 2.132 14.771 1.00 97.19 95 ARG A CA 1
ATOM 795 C C . ARG A 1 95 ? -4.544 2.396 13.338 1.00 97.19 95 ARG A C 1
ATOM 797 O O . ARG A 1 95 ? -3.696 2.573 12.477 1.00 97.19 95 ARG A O 1
ATOM 804 N N . HIS A 1 96 ? -5.844 2.565 13.100 1.00 96.44 96 HIS A N 1
ATOM 805 C CA . HIS A 1 96 ? -6.345 2.934 11.775 1.00 96.44 96 HIS A CA 1
ATOM 806 C C . HIS A 1 96 ? -5.765 4.252 11.258 1.00 96.44 96 HIS A C 1
ATOM 808 O O . HIS A 1 96 ? -5.450 4.366 10.073 1.00 96.44 96 HIS A O 1
ATOM 814 N N . SER A 1 97 ? -5.591 5.246 12.132 1.00 96.75 97 SER A N 1
ATOM 815 C CA . SER A 1 97 ? -4.970 6.516 11.750 1.00 96.75 97 SER A CA 1
ATOM 816 C C . SER A 1 97 ? -3.475 6.377 11.426 1.00 96.75 97 SER A C 1
ATOM 818 O O . SER A 1 97 ? -2.976 7.056 10.528 1.00 96.75 97 SER A O 1
ATOM 820 N N . GLU A 1 98 ? -2.757 5.504 12.136 1.00 97.56 98 GLU A N 1
ATOM 821 C CA . GLU A 1 98 ? -1.344 5.198 11.888 1.00 97.56 98 GLU A CA 1
ATOM 822 C C . GLU A 1 98 ? -1.191 4.402 10.583 1.00 97.56 98 GLU A C 1
ATOM 824 O O . GLU A 1 98 ? -0.413 4.798 9.714 1.00 97.56 98 GLU A O 1
ATOM 829 N N . ASP A 1 99 ? -2.020 3.379 10.379 1.00 98.12 99 ASP A N 1
ATOM 830 C CA . ASP A 1 99 ? -2.066 2.574 9.158 1.00 98.12 99 ASP A CA 1
ATOM 831 C C . ASP A 1 99 ? -2.383 3.434 7.931 1.00 98.12 99 ASP A C 1
ATOM 833 O O . ASP A 1 99 ? -1.731 3.307 6.896 1.00 98.12 99 ASP A O 1
ATOM 837 N N . ALA A 1 100 ? -3.332 4.370 8.036 1.00 97.94 100 ALA A N 1
ATOM 838 C CA . ALA A 1 100 ? -3.652 5.292 6.948 1.00 97.94 100 ALA A CA 1
ATOM 839 C C . ALA A 1 100 ? -2.442 6.152 6.539 1.00 97.94 100 ALA A C 1
ATOM 841 O O . ALA A 1 100 ? -2.223 6.375 5.345 1.00 97.94 100 ALA A O 1
ATOM 842 N N . LYS A 1 101 ? -1.627 6.598 7.507 1.00 97.88 101 LYS A N 1
ATOM 843 C CA . LYS A 1 101 ? -0.389 7.348 7.234 1.00 97.88 101 LYS A CA 1
ATOM 844 C C . LYS A 1 101 ? 0.652 6.468 6.547 1.00 97.88 101 LYS A C 1
ATOM 846 O O . LYS A 1 101 ? 1.234 6.898 5.553 1.00 97.88 101 LYS A O 1
ATOM 851 N N . VAL A 1 102 ? 0.849 5.242 7.032 1.00 98.31 102 VAL A N 1
ATOM 852 C CA . VAL A 1 102 ? 1.784 4.280 6.428 1.00 98.31 102 VAL A CA 1
ATOM 853 C C . VAL A 1 102 ? 1.360 3.942 4.997 1.00 98.31 102 VAL A C 1
ATOM 855 O O . VAL A 1 102 ? 2.173 4.001 4.079 1.00 98.31 102 VAL A O 1
ATOM 858 N N . ILE A 1 103 ? 0.073 3.673 4.766 1.00 98.38 103 ILE A N 1
ATOM 859 C CA . ILE A 1 103 ? -0.470 3.400 3.430 1.00 98.38 103 ILE A CA 1
ATOM 860 C C . ILE A 1 103 ? -0.264 4.600 2.499 1.00 98.38 103 ILE A C 1
ATOM 862 O O . ILE A 1 103 ? 0.095 4.412 1.337 1.00 98.38 103 ILE A O 1
ATOM 866 N N . ALA A 1 104 ? -0.474 5.830 2.978 1.00 98.31 104 ALA A N 1
ATOM 867 C CA . ALA A 1 104 ? -0.239 7.030 2.179 1.00 98.31 104 ALA A CA 1
ATOM 868 C C . ALA A 1 104 ? 1.237 7.167 1.765 1.00 98.31 104 ALA A C 1
ATOM 870 O O . ALA A 1 104 ? 1.518 7.425 0.595 1.00 98.31 104 ALA A O 1
ATOM 871 N N . GLN A 1 105 ? 2.170 6.921 2.690 1.00 98.38 105 GLN A N 1
ATOM 872 C CA . GLN A 1 105 ? 3.608 6.924 2.403 1.00 98.38 105 GLN A CA 1
ATOM 873 C C . GLN A 1 105 ? 3.987 5.841 1.387 1.00 98.38 105 GLN A C 1
ATOM 875 O O . GLN A 1 105 ? 4.653 6.131 0.397 1.00 98.38 105 GLN A O 1
ATOM 880 N N . LEU A 1 106 ? 3.501 4.609 1.570 1.00 98.44 106 LEU A N 1
ATOM 881 C CA . LEU A 1 106 ? 3.765 3.507 0.641 1.00 98.44 106 LEU A CA 1
ATOM 882 C C . LEU A 1 106 ? 3.221 3.791 -0.763 1.00 98.44 106 LEU A C 1
ATOM 884 O O . LEU A 1 106 ? 3.891 3.501 -1.751 1.00 98.44 106 LEU A O 1
ATOM 888 N N . LYS A 1 107 ? 2.031 4.396 -0.872 1.00 98.50 107 LYS A N 1
ATOM 889 C CA . LYS A 1 107 ? 1.475 4.825 -2.164 1.00 98.50 107 LYS A CA 1
ATOM 890 C C . LYS A 1 107 ? 2.360 5.865 -2.846 1.00 98.50 107 LYS A C 1
ATOM 892 O O . LYS A 1 107 ? 2.568 5.772 -4.053 1.00 98.50 107 LYS A O 1
ATOM 897 N N . GLN A 1 108 ? 2.883 6.825 -2.085 1.00 98.50 108 GLN A N 1
ATOM 898 C CA . GLN A 1 108 ? 3.777 7.850 -2.614 1.00 98.50 108 GLN A CA 1
ATOM 899 C C . GLN A 1 108 ? 5.094 7.243 -3.119 1.00 98.50 108 GLN A C 1
ATOM 901 O O . GLN A 1 108 ? 5.517 7.550 -4.231 1.00 98.50 108 GLN A O 1
ATOM 906 N N . GLU A 1 109 ? 5.725 6.364 -2.340 1.00 98.50 109 GLU A N 1
ATOM 907 C CA . GLU A 1 109 ? 6.968 5.695 -2.747 1.00 98.50 109 GLU A CA 1
ATOM 908 C C . GLU A 1 109 ? 6.760 4.797 -3.971 1.00 98.50 109 GLU A C 1
ATOM 910 O O . GLU A 1 109 ? 7.551 4.824 -4.913 1.00 98.50 109 GLU A O 1
ATOM 915 N N . LEU A 1 110 ? 5.639 4.077 -4.029 1.00 98.56 110 LEU A N 1
ATOM 916 C CA . LEU A 1 110 ? 5.273 3.276 -5.193 1.00 98.56 110 LEU A CA 1
ATOM 917 C C . LEU A 1 110 ? 5.048 4.143 -6.442 1.00 98.56 110 LEU A C 1
ATOM 919 O O . LEU A 1 110 ? 5.439 3.751 -7.541 1.00 98.56 110 LEU A O 1
ATOM 923 N N . GLN A 1 111 ? 4.460 5.332 -6.296 1.00 98.56 111 GLN A N 1
ATOM 924 C CA . GLN A 1 111 ? 4.316 6.278 -7.402 1.00 98.56 111 GLN A CA 1
ATOM 925 C C . GLN A 1 111 ? 5.674 6.798 -7.892 1.00 98.56 111 GLN A C 1
ATOM 927 O O . GLN A 1 111 ? 5.909 6.803 -9.099 1.00 98.56 111 GLN A O 1
ATOM 932 N N . LYS A 1 112 ? 6.581 7.176 -6.983 1.00 98.50 112 LYS A N 1
ATOM 933 C CA . LYS A 1 112 ? 7.947 7.597 -7.343 1.00 98.50 112 LYS A CA 1
ATOM 934 C C . LYS A 1 112 ? 8.712 6.486 -8.058 1.00 98.50 112 LYS A C 1
ATOM 936 O O . LYS A 1 112 ? 9.357 6.738 -9.068 1.00 98.50 112 LYS A O 1
ATOM 941 N N . SER A 1 113 ? 8.612 5.253 -7.563 1.00 98.19 113 SER A N 1
ATOM 942 C CA . SER A 1 113 ? 9.252 4.093 -8.187 1.00 98.19 113 SER A CA 1
ATOM 943 C C . SER A 1 113 ? 8.729 3.852 -9.604 1.00 98.19 113 SER A C 1
ATOM 945 O O . SER A 1 113 ? 9.526 3.645 -10.515 1.00 98.19 113 SER A O 1
ATOM 947 N N . ARG A 1 114 ? 7.410 3.957 -9.821 1.00 98.44 114 ARG A N 1
ATOM 948 C CA . ARG A 1 114 ? 6.814 3.870 -11.164 1.00 98.44 114 ARG A CA 1
ATOM 949 C C . ARG A 1 114 ? 7.309 4.970 -12.096 1.00 98.44 114 ARG A C 1
ATOM 951 O O . ARG A 1 114 ? 7.592 4.685 -13.252 1.00 98.44 114 ARG A O 1
ATOM 958 N N . GLN A 1 115 ? 7.419 6.200 -11.599 1.00 98.50 115 GLN A N 1
ATOM 959 C CA . GLN A 1 115 ? 7.947 7.310 -12.388 1.00 98.50 115 GLN A CA 1
ATOM 960 C C . GLN A 1 115 ? 9.407 7.061 -12.791 1.00 98.50 115 GLN A C 1
ATOM 962 O O . GLN A 1 115 ? 9.731 7.160 -13.967 1.00 98.50 115 GLN A O 1
ATOM 967 N N . CYS A 1 116 ? 10.254 6.661 -11.841 1.00 98.31 116 CYS A N 1
ATOM 968 C CA . CYS A 1 116 ? 11.657 6.330 -12.097 1.00 98.31 116 CYS A CA 1
ATOM 969 C C . CYS A 1 116 ? 11.805 5.216 -13.150 1.00 98.31 116 CYS A C 1
ATOM 971 O O . CYS A 1 116 ? 12.624 5.328 -14.057 1.00 98.31 116 CYS A O 1
ATOM 973 N N . MET A 1 117 ? 10.975 4.170 -13.073 1.00 97.94 117 MET A N 1
ATOM 974 C CA . MET A 1 117 ? 10.957 3.111 -14.087 1.00 97.94 117 MET A CA 1
ATOM 975 C C . MET A 1 117 ? 10.555 3.633 -15.469 1.00 97.94 117 MET A C 1
ATOM 977 O O . MET A 1 117 ? 11.210 3.292 -16.444 1.00 97.94 117 MET A O 1
ATOM 981 N N . SER A 1 118 ? 9.538 4.496 -15.553 1.00 97.94 118 SER A N 1
ATOM 982 C CA . SER A 1 118 ? 9.125 5.103 -16.826 1.00 97.94 118 SER A CA 1
ATOM 983 C C . SER A 1 118 ? 10.234 5.955 -17.447 1.00 97.94 118 SER A C 1
ATOM 985 O O . SER A 1 118 ? 10.474 5.865 -18.643 1.00 97.94 118 SER A O 1
ATOM 987 N N . GLU A 1 119 ? 10.934 6.758 -16.642 1.00 98.06 119 GLU A N 1
ATOM 988 C CA . GLU A 1 119 ? 12.060 7.580 -17.110 1.00 98.06 119 GLU A CA 1
ATOM 989 C C . GLU A 1 119 ? 13.223 6.712 -17.619 1.00 98.06 119 GLU A C 1
ATOM 991 O O . GLU A 1 119 ? 13.900 7.062 -18.590 1.00 98.06 119 GLU A O 1
ATOM 996 N N . LEU A 1 120 ? 13.455 5.566 -16.975 1.00 97.25 120 LEU A N 1
ATOM 997 C CA . LEU A 1 120 ? 14.466 4.603 -17.392 1.00 97.25 120 LEU A CA 1
ATOM 998 C C . LEU A 1 120 ? 14.079 3.894 -18.698 1.00 97.25 120 LEU A C 1
ATOM 1000 O O . LEU A 1 120 ? 14.928 3.784 -19.583 1.00 97.25 120 LEU A O 1
ATOM 1004 N N . ASP A 1 121 ? 12.817 3.488 -18.845 1.00 97.81 121 ASP A N 1
ATOM 1005 C CA . ASP A 1 121 ? 12.293 2.901 -20.082 1.00 97.81 121 ASP A CA 1
ATOM 1006 C C . ASP A 1 121 ? 12.415 3.895 -21.252 1.00 97.81 121 ASP A C 1
ATOM 1008 O O . ASP A 1 121 ? 12.954 3.547 -22.304 1.00 97.81 121 ASP A O 1
ATOM 1012 N N . ASP A 1 122 ? 12.024 5.159 -21.046 1.00 97.94 122 ASP A N 1
ATOM 1013 C CA . ASP A 1 122 ? 12.152 6.222 -22.051 1.00 97.94 122 ASP A CA 1
ATOM 1014 C C . ASP A 1 122 ? 13.620 6.454 -22.455 1.00 97.94 122 ASP A C 1
ATOM 1016 O O . ASP A 1 122 ? 13.940 6.626 -23.635 1.00 97.94 122 ASP A O 1
ATOM 1020 N N . SER A 1 123 ? 14.537 6.443 -21.483 1.00 97.62 123 SER A N 1
ATOM 1021 C CA . SER A 1 123 ? 15.978 6.590 -21.721 1.00 97.62 123 SER A CA 1
ATOM 1022 C C . SER A 1 123 ? 16.547 5.420 -22.528 1.00 97.62 123 SER A C 1
ATOM 1024 O O . SER A 1 123 ? 17.301 5.627 -23.484 1.00 97.62 123 SER A O 1
ATOM 1026 N N . MET A 1 124 ? 16.165 4.186 -22.186 1.00 96.31 124 MET A N 1
ATOM 1027 C CA . MET A 1 124 ? 16.582 2.994 -22.924 1.00 96.31 124 MET A CA 1
ATOM 1028 C C . MET A 1 124 ? 16.058 3.009 -24.359 1.00 96.31 124 MET A C 1
ATOM 1030 O O . MET A 1 124 ? 16.827 2.756 -25.286 1.00 96.31 124 MET A O 1
ATOM 1034 N N . GLU A 1 125 ? 14.794 3.370 -24.561 1.00 97.19 125 GLU A N 1
ATOM 1035 C CA . GLU A 1 125 ? 14.191 3.493 -25.890 1.00 97.19 125 GLU A CA 1
ATOM 1036 C C . GLU A 1 125 ? 14.931 4.535 -26.745 1.00 97.19 125 GLU A C 1
ATOM 1038 O O . GLU A 1 125 ? 15.301 4.273 -27.892 1.00 97.19 125 GLU A O 1
ATOM 1043 N N . GLN A 1 126 ? 15.258 5.698 -26.173 1.00 96.31 126 GLN A N 1
ATOM 1044 C CA . GLN A 1 126 ? 16.054 6.714 -26.868 1.00 96.31 126 GLN A CA 1
ATOM 1045 C C . GLN A 1 126 ? 17.451 6.209 -27.249 1.00 96.31 126 GLN A C 1
ATOM 1047 O O . GLN A 1 126 ? 17.938 6.512 -28.344 1.00 96.31 126 GLN A O 1
ATOM 1052 N N . GLN A 1 127 ? 18.105 5.439 -26.373 1.00 95.44 127 GLN A N 1
ATOM 1053 C CA . GLN A 1 127 ? 19.407 4.839 -26.670 1.00 95.44 127 GLN A CA 1
ATOM 1054 C C . GLN A 1 127 ? 19.313 3.807 -27.795 1.00 95.44 127 GLN A C 1
ATOM 1056 O O . GLN A 1 127 ? 20.135 3.854 -28.712 1.00 95.44 127 GLN A O 1
ATOM 1061 N N . ILE A 1 128 ? 18.301 2.936 -27.775 1.00 94.81 128 ILE A N 1
ATOM 1062 C CA . ILE A 1 128 ? 18.049 1.954 -28.839 1.00 94.81 128 ILE A CA 1
ATOM 1063 C C . ILE A 1 128 ? 17.866 2.679 -30.173 1.00 94.81 128 ILE A C 1
ATOM 1065 O O . ILE A 1 128 ? 18.612 2.426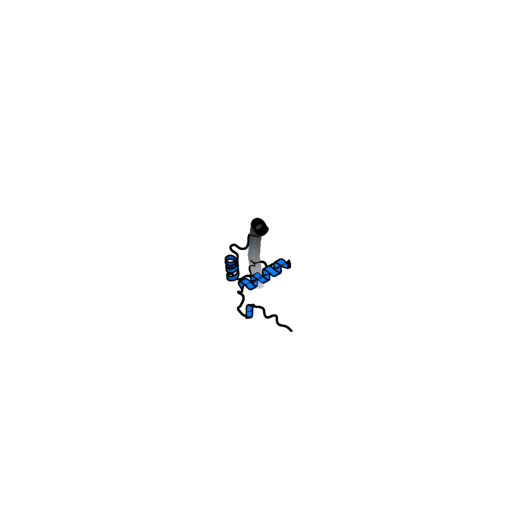 -31.118 1.00 94.81 128 ILE A O 1
ATOM 1069 N N . GLN A 1 129 ? 16.977 3.671 -30.228 1.00 95.31 129 GLN A N 1
ATOM 1070 C CA . GLN A 1 129 ? 16.734 4.450 -31.445 1.00 95.31 129 GLN A CA 1
ATOM 1071 C C . GLN A 1 129 ? 17.972 5.218 -31.927 1.00 95.31 129 GLN A C 1
ATOM 1073 O O . GLN A 1 129 ? 18.121 5.479 -33.123 1.00 95.31 129 GLN A O 1
ATOM 1078 N N . SER A 1 130 ? 18.843 5.651 -31.013 1.00 94.50 130 SER A N 1
ATOM 1079 C CA . SER A 1 130 ? 20.112 6.301 -31.354 1.00 94.50 130 SER A CA 1
ATOM 1080 C C . SER A 1 130 ? 21.077 5.314 -32.014 1.00 94.50 130 SER A C 1
ATOM 1082 O O . SER A 1 130 ? 21.618 5.595 -33.087 1.00 94.50 130 SER A O 1
ATOM 1084 N N . VAL A 1 131 ? 21.233 4.126 -31.421 1.00 92.94 131 VAL A N 1
ATOM 1085 C CA . VAL A 1 131 ? 22.080 3.049 -31.951 1.00 92.94 131 VAL A CA 1
ATOM 1086 C C . VAL A 1 131 ? 21.560 2.562 -33.300 1.00 92.94 131 VAL A C 1
ATOM 1088 O O . VAL A 1 131 ? 22.337 2.438 -34.244 1.00 92.94 131 VAL A O 1
ATOM 1091 N N . GLU A 1 132 ? 20.254 2.352 -33.439 1.00 91.25 132 GLU A N 1
ATOM 1092 C CA . GLU A 1 132 ? 19.649 1.954 -34.708 1.00 91.25 132 GLU A CA 1
ATOM 1093 C C . GLU A 1 132 ? 19.900 2.997 -35.797 1.00 91.25 132 GLU A C 1
ATOM 1095 O O . GLU A 1 132 ? 20.344 2.646 -36.891 1.00 91.25 132 GLU A O 1
ATOM 1100 N N . ARG A 1 133 ? 19.691 4.289 -35.511 1.00 92.50 133 ARG A N 1
ATOM 1101 C CA . ARG A 1 133 ? 19.998 5.369 -36.463 1.00 92.50 133 ARG A CA 1
ATOM 1102 C C . ARG A 1 133 ? 21.469 5.376 -36.866 1.00 92.50 133 ARG A C 1
ATOM 1104 O O . ARG A 1 133 ? 21.761 5.534 -38.051 1.00 92.50 133 ARG A O 1
ATOM 1111 N N . PHE A 1 134 ? 22.375 5.174 -35.912 1.00 89.44 134 PHE A N 1
ATOM 1112 C CA . PHE A 1 134 ? 23.805 5.077 -36.185 1.00 89.44 134 PHE A CA 1
ATOM 1113 C C . PHE A 1 134 ? 24.125 3.898 -37.115 1.00 89.44 134 PHE A C 1
ATOM 1115 O O . PHE A 1 134 ? 24.798 4.091 -38.125 1.00 89.44 134 PHE A O 1
ATOM 1122 N N . ILE A 1 135 ? 23.581 2.708 -36.844 1.00 85.19 135 ILE A N 1
ATOM 1123 C CA . ILE A 1 135 ? 23.767 1.514 -37.685 1.00 85.19 135 ILE A CA 1
ATOM 1124 C C . ILE A 1 135 ? 23.269 1.764 -39.114 1.00 85.19 135 ILE A C 1
ATOM 1126 O O . ILE A 1 135 ? 23.964 1.432 -40.072 1.00 85.19 135 ILE A O 1
ATOM 1130 N N . HIS A 1 136 ? 22.095 2.380 -39.278 1.00 87.06 136 HIS A N 1
ATOM 1131 C CA . HIS A 1 136 ? 21.556 2.695 -40.604 1.00 87.06 136 HIS A CA 1
ATOM 1132 C C . HIS A 1 136 ? 22.438 3.692 -41.368 1.00 87.06 136 HIS A C 1
ATOM 1134 O O . HIS A 1 136 ? 22.685 3.511 -42.562 1.00 87.06 136 HIS A O 1
ATOM 1140 N N . GLN A 1 137 ? 22.931 4.735 -40.694 1.00 87.44 137 GLN A N 1
ATOM 1141 C CA . GLN A 1 137 ? 23.829 5.722 -41.300 1.00 87.44 137 GLN A CA 1
ATOM 1142 C C . GLN A 1 137 ? 25.167 5.100 -41.697 1.00 87.44 137 GLN A C 1
ATOM 1144 O O . GLN A 1 137 ? 25.642 5.320 -42.812 1.00 87.44 137 GLN A O 1
ATOM 1149 N N . GLU A 1 138 ? 25.754 4.298 -40.813 1.00 84.50 138 GLU A N 1
ATOM 1150 C CA . GLU A 1 138 ? 27.043 3.660 -41.047 1.00 84.50 138 GLU A CA 1
ATOM 1151 C C . GLU A 1 138 ? 26.951 2.592 -42.143 1.00 84.50 138 GLU A C 1
ATOM 1153 O O . GLU A 1 138 ? 27.785 2.557 -43.046 1.00 84.50 138 GLU A O 1
ATOM 1158 N N . GLY A 1 139 ? 25.877 1.797 -42.159 1.00 83.88 139 GLY A N 1
ATOM 1159 C CA . GLY A 1 139 ? 25.585 0.869 -43.251 1.00 83.88 139 GLY A CA 1
ATOM 1160 C C . GLY A 1 139 ? 25.422 1.580 -44.599 1.00 83.88 139 GLY A C 1
ATOM 1161 O O . GLY A 1 139 ? 25.980 1.137 -45.604 1.00 83.88 139 GLY A O 1
ATOM 1162 N N . ALA A 1 140 ? 24.725 2.721 -44.631 1.00 82.69 140 ALA A N 1
ATOM 1163 C CA . ALA A 1 140 ? 24.586 3.531 -45.842 1.00 82.69 140 ALA A CA 1
ATOM 1164 C C . ALA A 1 140 ? 25.924 4.139 -46.304 1.00 82.69 140 ALA A C 1
ATOM 1166 O O . ALA A 1 140 ? 26.180 4.220 -47.510 1.00 82.69 140 ALA A O 1
ATOM 1167 N N . ARG A 1 141 ? 26.785 4.546 -45.361 1.00 84.25 141 ARG A N 1
ATOM 1168 C CA . ARG A 1 141 ? 28.135 5.053 -45.637 1.00 84.25 141 ARG A CA 1
ATOM 1169 C C . ARG A 1 141 ? 29.011 3.969 -46.260 1.00 84.25 141 ARG A C 1
ATOM 1171 O O . ARG A 1 141 ? 29.512 4.167 -47.363 1.00 84.25 141 ARG A O 1
ATOM 1178 N N . LEU A 1 142 ? 29.093 2.803 -45.623 1.00 81.56 142 LEU A N 1
ATOM 1179 C CA . LEU A 1 142 ? 29.863 1.660 -46.120 1.00 81.56 142 LEU A CA 1
ATOM 1180 C C . LEU A 1 142 ? 29.375 1.202 -47.501 1.00 81.56 142 LEU A C 1
ATOM 1182 O O . LEU A 1 142 ? 30.180 0.987 -48.406 1.00 81.56 142 LEU A O 1
ATOM 1186 N N . ALA A 1 143 ? 28.057 1.122 -47.714 1.00 77.94 143 ALA A N 1
ATOM 1187 C CA . ALA A 1 143 ? 27.495 0.787 -49.022 1.00 77.94 143 ALA A CA 1
ATOM 1188 C C . ALA A 1 143 ? 27.906 1.797 -50.111 1.00 77.94 143 ALA A C 1
ATOM 1190 O O . ALA A 1 143 ? 28.239 1.405 -51.232 1.00 77.94 143 ALA A O 1
ATOM 1191 N N . ARG A 1 144 ? 27.926 3.098 -49.788 1.00 78.94 144 ARG A N 1
ATOM 1192 C CA . ARG A 1 144 ? 28.373 4.153 -50.709 1.00 78.94 144 ARG A CA 1
ATOM 1193 C C . ARG A 1 144 ? 29.866 4.032 -51.031 1.00 78.94 144 ARG A C 1
ATOM 1195 O O . ARG A 1 144 ? 30.231 4.176 -52.198 1.00 78.94 144 ARG A O 1
ATOM 1202 N N . ASP A 1 145 ? 30.702 3.738 -50.040 1.00 86.62 145 ASP A N 1
ATOM 1203 C CA . ASP A 1 145 ? 32.147 3.564 -50.228 1.00 86.62 145 ASP A CA 1
ATOM 1204 C C . ASP A 1 145 ? 32.451 2.351 -51.121 1.00 86.62 145 ASP A C 1
ATOM 1206 O O . ASP A 1 145 ? 33.245 2.445 -52.061 1.00 86.62 145 ASP A O 1
ATOM 1210 N N . HIS A 1 146 ? 31.741 1.236 -50.918 1.00 80.88 146 HIS A N 1
ATOM 1211 C CA . HIS A 1 146 ? 31.852 0.053 -51.774 1.00 80.88 146 HIS A CA 1
ATOM 1212 C C . HIS A 1 146 ? 31.449 0.326 -53.230 1.00 80.88 146 HIS A C 1
ATOM 1214 O O . HIS A 1 146 ? 32.127 -0.136 -54.151 1.00 80.88 146 HIS A O 1
ATOM 1220 N N . LEU A 1 147 ? 30.380 1.096 -53.464 1.00 81.44 147 LEU A N 1
ATOM 1221 C CA . LEU A 1 147 ? 29.965 1.482 -54.818 1.00 81.44 147 LEU A CA 1
ATOM 1222 C C . LEU A 1 147 ? 31.019 2.350 -55.517 1.00 81.44 147 LEU A C 1
ATOM 1224 O O . LEU A 1 147 ? 31.277 2.162 -56.708 1.00 81.44 147 LEU A O 1
ATOM 1228 N N . TRP A 1 148 ? 31.651 3.274 -54.789 1.00 81.50 148 TRP A N 1
ATOM 1229 C CA . TRP A 1 148 ? 32.743 4.088 -55.324 1.00 81.50 148 TRP A CA 1
ATOM 1230 C C . TRP A 1 148 ? 33.973 3.255 -55.674 1.00 81.50 148 TRP A C 1
ATOM 1232 O O . TRP A 1 148 ? 34.497 3.399 -56.780 1.00 81.50 148 TRP A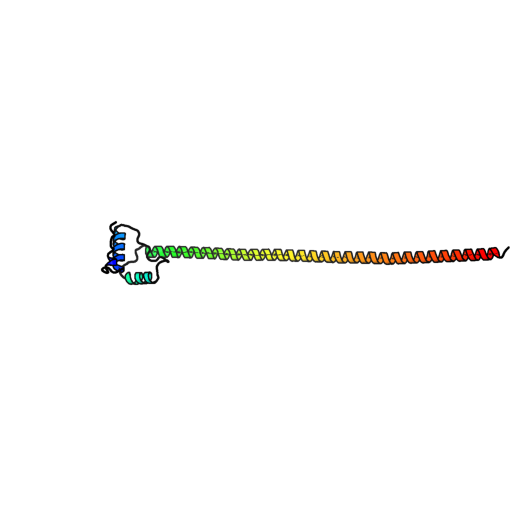 O 1
ATOM 1242 N N . ALA A 1 149 ? 34.390 2.355 -54.781 1.00 86.12 149 ALA A N 1
ATOM 1243 C CA . ALA A 1 149 ? 35.514 1.456 -55.023 1.00 86.12 149 ALA A CA 1
ATOM 1244 C C . ALA A 1 149 ? 35.274 0.566 -56.254 1.00 86.12 149 ALA A C 1
ATOM 1246 O O . ALA A 1 149 ? 36.140 0.456 -57.120 1.00 86.12 149 ALA A O 1
ATOM 1247 N N . ASN A 1 150 ? 34.069 0.001 -56.386 1.00 84.25 150 ASN A N 1
ATOM 1248 C CA . ASN A 1 150 ? 33.694 -0.812 -57.542 1.00 84.25 150 ASN A CA 1
ATOM 1249 C C . ASN A 1 150 ? 33.707 0.010 -58.844 1.00 84.25 150 ASN A C 1
ATOM 1251 O O . ASN A 1 150 ? 34.303 -0.396 -59.841 1.00 84.25 150 ASN A O 1
ATOM 1255 N N . ARG A 1 151 ? 33.128 1.218 -58.829 1.00 83.44 151 ARG A N 1
ATOM 1256 C CA . ARG A 1 151 ? 33.143 2.117 -59.991 1.00 83.44 151 ARG A CA 1
ATOM 1257 C C . ARG A 1 151 ? 34.565 2.465 -60.433 1.00 83.44 151 ARG A C 1
ATOM 1259 O O . ARG A 1 151 ? 34.821 2.523 -61.635 1.00 83.44 151 ARG A O 1
ATOM 1266 N N . TYR A 1 152 ? 35.465 2.694 -59.479 1.00 87.31 152 TYR A N 1
ATOM 1267 C CA . TYR A 1 152 ? 36.865 2.987 -59.767 1.00 87.31 152 TYR A CA 1
ATOM 1268 C C . TYR A 1 152 ? 37.582 1.773 -60.368 1.00 87.31 152 TYR A C 1
ATOM 1270 O O . TYR A 1 152 ? 38.219 1.909 -61.408 1.00 87.31 152 TYR A O 1
ATOM 1278 N N . ALA A 1 153 ? 37.385 0.582 -59.795 1.00 88.69 153 ALA A N 1
ATOM 1279 C CA . ALA A 1 153 ? 37.943 -0.664 -60.321 1.00 88.69 153 ALA A CA 1
ATOM 1280 C C . ALA A 1 153 ? 37.477 -0.941 -61.762 1.00 88.69 153 ALA A C 1
ATOM 1282 O O . ALA A 1 153 ? 38.292 -1.210 -62.640 1.00 88.69 153 ALA A O 1
ATOM 1283 N N . MET A 1 154 ? 36.180 -0.781 -62.051 1.00 87.94 154 MET A N 1
ATOM 1284 C CA . MET A 1 154 ? 35.661 -0.915 -63.419 1.00 87.94 154 MET A CA 1
ATOM 1285 C C . MET A 1 154 ? 36.272 0.111 -64.382 1.00 87.94 154 MET A C 1
ATOM 1287 O O . MET A 1 154 ? 36.576 -0.215 -65.529 1.00 87.94 154 MET A O 1
ATOM 1291 N N . TRP A 1 155 ? 36.440 1.362 -63.944 1.00 89.75 155 TRP A N 1
ATOM 1292 C CA . TRP A 1 155 ? 37.064 2.398 -64.768 1.00 89.75 155 TRP A CA 1
ATOM 1293 C C . TRP A 1 155 ? 38.535 2.086 -65.069 1.00 89.75 155 TRP A C 1
ATOM 1295 O O . TRP A 1 155 ? 38.994 2.305 -66.195 1.00 89.75 155 TRP A O 1
ATOM 1305 N N . GLU A 1 156 ? 39.263 1.554 -64.091 1.00 88.75 156 GLU A N 1
ATOM 1306 C CA . GLU A 1 156 ? 40.655 1.144 -64.235 1.00 88.75 156 GLU A CA 1
ATOM 1307 C C . GLU A 1 156 ? 40.795 -0.021 -65.223 1.00 88.75 156 GLU A C 1
ATOM 1309 O O . GLU A 1 156 ? 41.566 0.092 -66.176 1.00 88.75 156 GLU A O 1
ATOM 1314 N N . GLU A 1 157 ? 39.964 -1.059 -65.097 1.00 89.56 157 GLU A N 1
ATOM 1315 C CA . GLU A 1 157 ? 39.897 -2.188 -66.039 1.00 89.56 157 GLU A CA 1
ATOM 1316 C C . GLU A 1 157 ? 39.612 -1.727 -67.478 1.00 89.56 157 GLU A C 1
ATOM 1318 O O . GLU A 1 157 ? 40.322 -2.088 -68.420 1.00 89.56 157 GLU A O 1
ATOM 1323 N N . VAL A 1 158 ? 38.623 -0.846 -67.674 1.00 88.44 158 VAL A N 1
ATOM 1324 C CA . VAL A 1 158 ? 38.314 -0.272 -68.998 1.00 88.44 158 VAL A CA 1
ATOM 1325 C C . VAL A 1 158 ? 39.492 0.539 -69.541 1.00 88.44 158 VAL A C 1
ATOM 1327 O O . VAL A 1 158 ? 39.798 0.483 -70.736 1.00 88.44 158 VAL A O 1
ATOM 1330 N N . SER A 1 159 ? 40.172 1.291 -68.678 1.00 85.19 159 SER A N 1
ATOM 1331 C CA . SER A 1 159 ? 41.332 2.102 -69.054 1.00 85.19 159 SER A CA 1
ATOM 1332 C C . SER A 1 159 ? 42.547 1.245 -69.410 1.00 85.19 159 SER A C 1
ATOM 1334 O O . SER A 1 159 ? 43.301 1.602 -70.319 1.00 85.19 159 SER A O 1
ATOM 1336 N N . ILE A 1 160 ? 42.741 0.113 -68.731 1.00 89.19 160 ILE A N 1
ATOM 1337 C CA . ILE A 1 160 ? 43.749 -0.896 -69.069 1.00 89.19 160 ILE A CA 1
ATOM 1338 C C . ILE A 1 160 ? 43.402 -1.526 -70.419 1.00 89.19 160 ILE A C 1
ATOM 1340 O O . ILE A 1 160 ? 44.205 -1.436 -71.343 1.00 89.19 160 ILE A O 1
ATOM 1344 N N . ALA A 1 161 ? 42.184 -2.047 -70.594 1.00 87.44 161 ALA A N 1
ATOM 1345 C CA . ALA A 1 161 ? 41.747 -2.670 -71.844 1.00 87.44 161 ALA A CA 1
ATOM 1346 C C . ALA A 1 161 ? 41.868 -1.723 -73.052 1.00 87.44 161 ALA A C 1
ATOM 1348 O O . ALA A 1 161 ? 42.297 -2.127 -74.135 1.00 87.44 161 ALA A O 1
ATOM 1349 N N . LYS A 1 162 ? 41.529 -0.440 -72.876 1.00 85.19 162 LYS A N 1
ATOM 1350 C CA . LYS A 1 162 ? 41.690 0.585 -73.916 1.00 85.19 162 LYS A CA 1
ATOM 1351 C C . LYS A 1 162 ? 43.162 0.833 -74.255 1.00 85.19 162 LYS A C 1
ATOM 1353 O O . LYS A 1 162 ? 43.482 0.965 -75.434 1.00 85.19 162 LYS A O 1
ATOM 1358 N N . ARG A 1 163 ? 44.048 0.888 -73.252 1.00 83.81 163 ARG A N 1
ATOM 1359 C CA . ARG A 1 163 ? 45.499 1.023 -73.463 1.00 83.81 163 ARG A CA 1
ATOM 1360 C C . ARG A 1 163 ? 46.078 -0.195 -74.181 1.00 83.81 163 ARG A C 1
ATOM 1362 O O . ARG A 1 163 ? 46.806 -0.002 -75.147 1.00 83.81 163 ARG A O 1
ATOM 1369 N N . SER A 1 164 ? 45.690 -1.410 -73.798 1.00 79.81 164 SER A N 1
ATOM 1370 C CA . SER A 1 164 ? 46.135 -2.642 -74.464 1.00 79.81 164 SER A CA 1
ATOM 1371 C C . SER A 1 164 ? 45.718 -2.681 -75.939 1.00 79.81 164 SER A C 1
ATOM 1373 O O . SER A 1 164 ? 46.558 -2.900 -76.804 1.00 79.81 164 SER A O 1
ATOM 1375 N N . ARG A 1 165 ? 44.462 -2.328 -76.260 1.00 75.62 165 ARG A N 1
ATOM 1376 C CA . ARG A 1 165 ? 43.978 -2.246 -77.656 1.00 75.62 165 ARG A CA 1
ATOM 1377 C C . ARG A 1 165 ? 44.683 -1.178 -78.501 1.00 75.62 165 ARG A C 1
ATOM 1379 O O . ARG A 1 165 ? 44.766 -1.314 -79.718 1.00 75.62 165 ARG A O 1
ATOM 1386 N N . LEU A 1 166 ? 45.131 -0.083 -77.886 1.00 69.06 166 LEU A N 1
ATOM 1387 C CA . LEU A 1 166 ? 45.887 0.970 -78.574 1.00 69.06 166 LEU A CA 1
ATOM 1388 C C . LEU A 1 166 ? 47.373 0.602 -78.730 1.00 69.06 166 LEU A C 1
ATOM 1390 O O . LEU A 1 166 ? 47.981 0.977 -79.730 1.00 69.06 166 LEU A O 1
ATOM 1394 N N . GLY A 1 167 ? 47.932 -0.169 -77.792 1.00 59.66 167 GLY A N 1
ATOM 1395 C CA . GLY A 1 167 ? 49.279 -0.738 -77.881 1.00 59.66 167 GLY A CA 1
ATOM 1396 C C . GLY A 1 167 ? 49.409 -1.797 -78.978 1.00 59.66 167 GLY A C 1
ATOM 1397 O O . GLY A 1 167 ? 50.394 -1.798 -79.706 1.00 59.66 167 GLY A O 1
ATOM 1398 N N . GLU A 1 168 ? 48.378 -2.620 -79.181 1.00 54.81 168 GLU A N 1
ATOM 1399 C CA . GLU A 1 168 ? 48.321 -3.621 -80.262 1.00 54.81 168 GLU A CA 1
ATOM 1400 C C . GLU A 1 168 ? 48.179 -3.014 -81.670 1.00 54.81 168 GLU A C 1
ATOM 1402 O O . GLU A 1 168 ? 48.412 -3.695 -82.661 1.00 54.81 168 GLU A O 1
ATOM 1407 N N . ARG A 1 169 ? 47.817 -1.728 -81.788 1.00 50.22 169 ARG A N 1
ATOM 1408 C CA . ARG A 1 169 ? 47.669 -1.027 -83.079 1.00 50.22 169 ARG A CA 1
ATOM 1409 C C . ARG A 1 169 ? 48.946 -0.349 -83.585 1.00 50.22 169 ARG A C 1
ATOM 1411 O O . ARG A 1 169 ? 48.907 0.250 -84.656 1.00 50.22 169 ARG A O 1
ATOM 1418 N N . SER A 1 170 ? 50.030 -0.402 -82.813 1.00 50.97 170 SER A N 1
ATOM 1419 C CA . SER A 1 170 ? 51.300 0.279 -83.116 1.00 50.97 170 SER A CA 1
ATOM 1420 C C . SER A 1 170 ? 52.449 -0.686 -83.450 1.00 50.97 170 SER A C 1
ATOM 1422 O O . SER A 1 170 ? 53.603 -0.262 -83.441 1.00 50.97 170 SER A O 1
ATOM 1424 N N . GLY A 1 171 ? 52.139 -1.963 -83.706 1.00 46.66 171 GLY A N 1
ATOM 1425 C CA . GLY A 1 171 ? 53.077 -2.994 -84.164 1.00 46.66 171 GLY A CA 1
ATOM 1426 C C . GLY A 1 171 ? 52.870 -3.339 -85.629 1.00 46.66 171 GLY A C 1
ATOM 1427 O O . GLY A 1 171 ? 51.690 -3.465 -86.025 1.00 46.66 171 GLY A O 1
#